Protein AF-A0A0D0JQL2-F1 (afdb_monomer_lite)

pLDDT: mean 96.27, std 5.45, range [63.62, 98.75]

Radius of gyration: 12.65 Å; chains: 1; bounding box: 22×33×28 Å

Sequence (67 aa):
AKAPVIGVPTITLEGDANGAPHPEPSAYAKKFSGRYEHRLVSGGIGHNLPQEAPQAFAKAVIDVARA

Organism: Variovorax paradoxus (NCBI:txid34073)

InterPro domains:
  IPR029058 Alpha/Beta hydrolase fold [G3DSA:3.40.50.1820] (1-66)
  IPR029058 Alpha/Beta hydrolase fold [SSF53474] (5-63)

Foldseek 3Di:
DDDAAAAAQDEAEDEPQAPDDDDDPVVCVVSHPHHYYYDYDYDNDYDCCCPRPVVVVVVRVVVSVVD

Structure (mmCIF, N/CA/C/O backbone):
data_AF-A0A0D0JQL2-F1
#
_entry.id   AF-A0A0D0JQL2-F1
#
loop_
_atom_site.group_PDB
_atom_site.id
_atom_site.type_symbol
_atom_site.label_atom_id
_atom_site.label_alt_id
_atom_site.label_comp_id
_atom_site.label_asym_id
_atom_site.label_entity_id
_atom_site.label_seq_id
_atom_site.pdbx_PDB_ins_code
_atom_site.Cartn_x
_atom_site.Cartn_y
_atom_site.Cartn_z
_atom_site.occupancy
_atom_site.B_iso_or_equiv
_atom_site.auth_seq_id
_atom_site.auth_comp_id
_atom_site.auth_asym_id
_atom_site.auth_atom_id
_atom_site.pdbx_PDB_model_num
ATOM 1 N N . ALA A 1 1 ? -1.904 -22.357 11.079 1.00 63.62 1 ALA A N 1
ATOM 2 C CA . ALA A 1 1 ? -2.017 -21.293 12.101 1.00 63.62 1 ALA A CA 1
ATOM 3 C C . ALA A 1 1 ? -2.882 -20.159 11.553 1.00 63.62 1 ALA A C 1
ATOM 5 O O . ALA A 1 1 ? -2.848 -19.944 10.346 1.00 63.62 1 ALA A O 1
ATOM 6 N N . LYS A 1 2 ? -3.663 -19.455 12.386 1.00 78.31 2 LYS A N 1
ATOM 7 C CA . LYS A 1 2 ? -4.345 -18.214 11.976 1.00 78.31 2 LYS A CA 1
ATOM 8 C C . LYS A 1 2 ? -3.418 -17.040 12.291 1.00 78.31 2 LYS A C 1
ATOM 10 O O . LYS A 1 2 ? -2.983 -16.918 13.431 1.00 78.31 2 LYS A O 1
ATOM 15 N N . ALA A 1 3 ? -3.094 -16.225 11.291 1.00 81.62 3 ALA A N 1
ATOM 16 C CA . ALA A 1 3 ? -2.399 -14.966 11.538 1.00 81.62 3 ALA A CA 1
ATOM 17 C C . ALA A 1 3 ? -3.346 -14.003 12.282 1.00 81.62 3 ALA A C 1
ATOM 19 O O . ALA A 1 3 ? -4.552 -14.034 12.010 1.00 81.62 3 ALA A O 1
ATOM 20 N N . PRO A 1 4 ? -2.841 -13.177 13.215 1.00 89.94 4 PRO A N 1
ATOM 21 C CA . PRO A 1 4 ? -3.648 -12.129 13.824 1.00 89.94 4 PRO A CA 1
ATOM 22 C C . PRO A 1 4 ? -4.131 -11.140 12.755 1.00 89.94 4 PRO A C 1
ATOM 24 O O . PRO A 1 4 ? -3.442 -10.895 11.763 1.00 89.94 4 PRO A O 1
ATOM 27 N N . VAL A 1 5 ? -5.327 -10.588 12.961 1.00 95.19 5 VAL A N 1
ATOM 28 C CA . VAL A 1 5 ? -5.874 -9.515 12.119 1.00 95.19 5 VAL A CA 1
ATOM 29 C C . VAL A 1 5 ? -5.35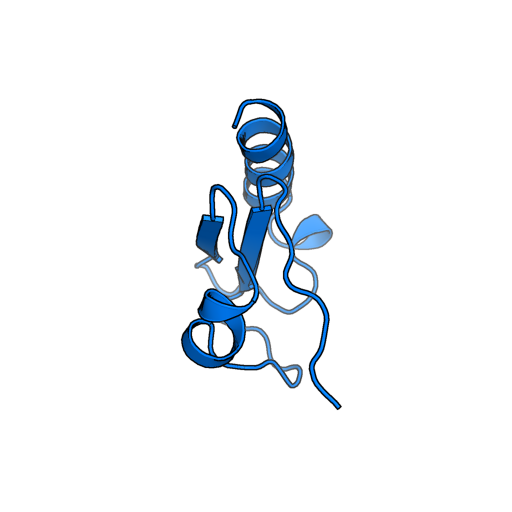8 -8.156 12.590 1.00 95.19 5 VAL A C 1
ATOM 31 O O . VAL A 1 5 ? -5.091 -7.961 13.776 1.00 95.19 5 VAL A O 1
ATOM 34 N N . ILE A 1 6 ? -5.217 -7.215 11.660 1.00 97.00 6 ILE A N 1
ATOM 35 C CA .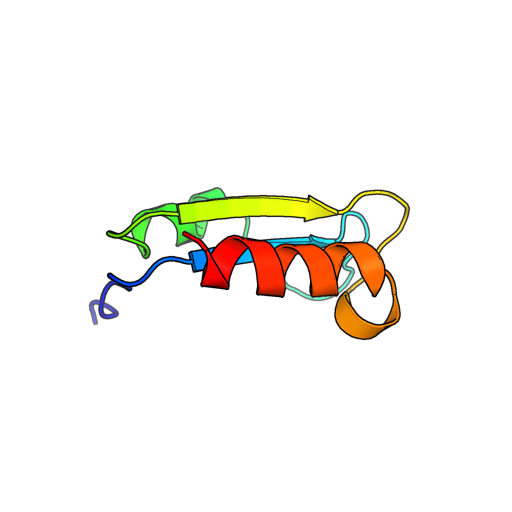 ILE A 1 6 ? -4.736 -5.855 11.915 1.00 97.00 6 ILE A CA 1
ATOM 36 C C . ILE A 1 6 ? -5.948 -4.938 12.110 1.00 97.00 6 ILE A C 1
ATOM 38 O O . ILE A 1 6 ? -6.728 -4.722 11.183 1.00 97.00 6 ILE A O 1
ATOM 42 N N . GLY A 1 7 ? -6.116 -4.417 13.328 1.00 97.19 7 GLY A N 1
ATOM 43 C CA . GLY A 1 7 ? -7.263 -3.578 13.704 1.00 97.19 7 GLY A CA 1
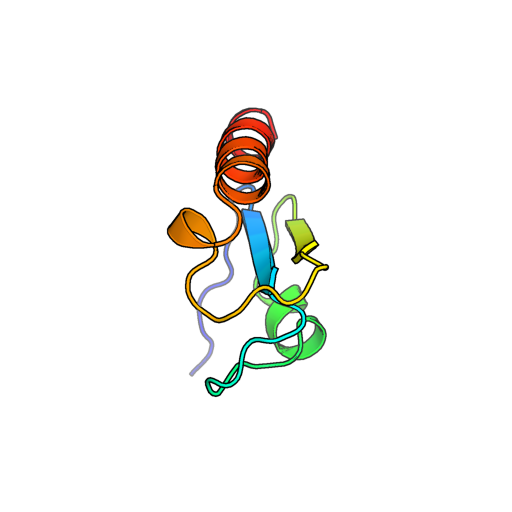ATOM 44 C C . GLY A 1 7 ? -7.052 -2.066 13.569 1.00 97.19 7 GLY A C 1
ATOM 45 O O . GLY A 1 7 ? -8.013 -1.314 13.686 1.00 97.19 7 GLY A O 1
ATOM 46 N N . VAL A 1 8 ? -5.819 -1.613 13.336 1.00 97.88 8 VAL A N 1
ATOM 47 C CA . VAL A 1 8 ? -5.486 -0.186 13.184 1.00 97.88 8 VAL A CA 1
ATOM 48 C C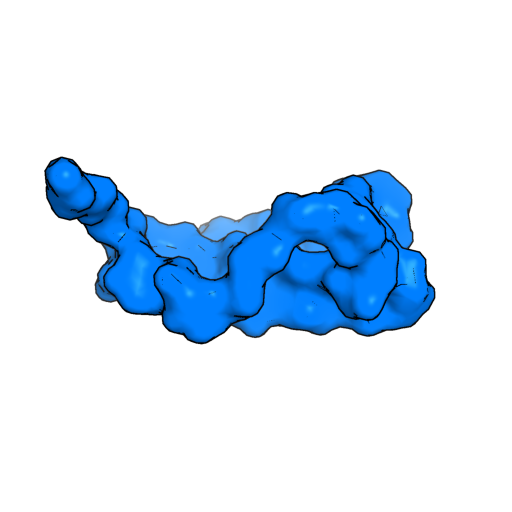 . VAL A 1 8 ? -5.725 0.297 11.745 1.00 97.88 8 VAL A C 1
ATOM 50 O O . VAL A 1 8 ? -5.701 -0.534 10.828 1.00 97.88 8 VAL A O 1
ATOM 53 N N . PRO A 1 9 ? -5.932 1.611 11.512 1.00 98.38 9 PRO A N 1
ATOM 54 C CA . PRO A 1 9 ? -6.014 2.161 10.164 1.00 98.38 9 PRO A CA 1
ATOM 55 C C . PRO A 1 9 ? -4.822 1.736 9.307 1.00 98.38 9 PRO A C 1
ATOM 57 O O . PRO A 1 9 ? -3.675 1.834 9.741 1.00 98.38 9 PRO A O 1
ATOM 60 N N . THR A 1 10 ? -5.091 1.228 8.106 1.00 98.56 10 THR A N 1
ATOM 61 C CA . THR A 1 10 ? -4.046 0.700 7.226 1.00 98.56 10 THR A CA 1
ATOM 62 C C . THR A 1 10 ? -4.289 1.072 5.771 1.00 98.56 10 THR A C 1
ATOM 64 O O . THR A 1 10 ? -5.392 0.913 5.253 1.00 98.56 10 THR A O 1
ATOM 67 N N . ILE A 1 11 ? -3.222 1.495 5.094 1.00 98.75 11 ILE A N 1
ATOM 68 C CA . ILE A 1 11 ? -3.174 1.638 3.641 1.00 98.75 11 ILE A CA 1
ATOM 69 C C . ILE A 1 11 ? -2.122 0.663 3.116 1.00 98.75 11 ILE A 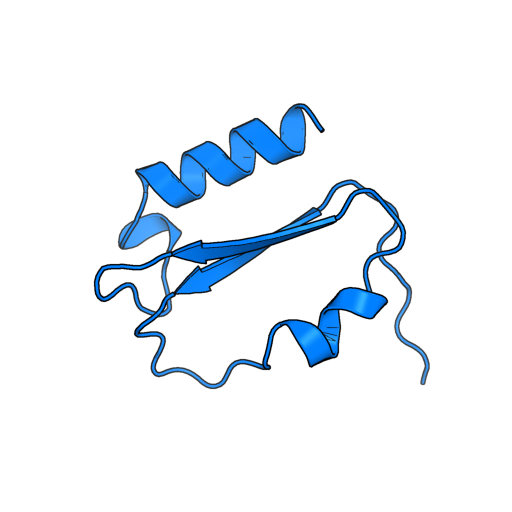C 1
ATOM 71 O O . ILE A 1 11 ? -0.973 0.696 3.550 1.00 98.75 11 ILE A O 1
ATOM 75 N N . THR A 1 12 ? -2.514 -0.203 2.185 1.00 98.56 12 THR A N 1
ATOM 76 C CA . THR A 1 12 ? -1.568 -1.014 1.398 1.00 98.56 12 THR A CA 1
ATOM 77 C C . THR A 1 12 ? -1.308 -0.334 0.063 1.00 98.56 12 THR A C 1
ATOM 79 O O . THR A 1 12 ? -2.240 0.203 -0.536 1.00 98.56 12 THR A O 1
ATOM 82 N N . LEU A 1 13 ? -0.056 -0.351 -0.390 1.00 98.50 13 LEU A N 1
ATOM 83 C CA . LEU A 1 13 ? 0.361 0.217 -1.668 1.00 98.50 13 LEU A CA 1
ATOM 84 C C . LEU A 1 13 ? 1.008 -0.873 -2.523 1.00 98.50 13 LEU A C 1
ATOM 86 O O . LEU A 1 13 ? 1.774 -1.670 -1.987 1.00 98.50 13 LEU A O 1
ATOM 90 N N . GLU A 1 14 ? 0.729 -0.874 -3.822 1.00 98.56 14 GLU A N 1
ATOM 91 C CA . GLU A 1 14 ? 1.387 -1.738 -4.810 1.00 98.56 14 GLU A CA 1
ATOM 92 C C . GLU A 1 14 ? 1.732 -0.929 -6.067 1.00 98.56 14 GLU A C 1
ATOM 94 O O . GLU A 1 14 ? 1.018 0.021 -6.399 1.00 98.56 14 GLU A O 1
ATOM 99 N N . GLY A 1 15 ? 2.832 -1.274 -6.735 1.00 98.38 15 GLY A N 1
ATOM 100 C CA . GLY A 1 15 ? 3.244 -0.673 -8.005 1.00 98.38 15 GLY A CA 1
ATOM 101 C C . GLY A 1 15 ? 2.725 -1.472 -9.203 1.00 98.38 15 GLY A C 1
ATOM 102 O O . GLY A 1 15 ? 2.734 -2.700 -9.184 1.00 98.38 15 GLY A O 1
ATOM 103 N N . ASP A 1 16 ? 2.287 -0.795 -10.266 1.00 97.62 16 ASP A N 1
ATOM 104 C CA . ASP A 1 16 ? 1.760 -1.442 -11.480 1.00 97.62 16 ASP A CA 1
ATOM 105 C C . ASP A 1 16 ? 2.807 -2.202 -12.316 1.00 97.62 16 ASP A C 1
ATOM 107 O O . ASP A 1 16 ? 2.443 -2.978 -13.200 1.00 97.62 16 ASP A O 1
ATOM 111 N N . ALA A 1 17 ? 4.096 -2.007 -12.029 1.00 98.19 17 ALA A N 1
ATOM 112 C CA . ALA A 1 17 ? 5.220 -2.665 -12.689 1.00 98.19 17 ALA A CA 1
ATOM 113 C C . ALA A 1 17 ? 6.154 -3.386 -11.696 1.00 98.19 17 ALA A C 1
ATOM 115 O O . ALA A 1 17 ? 7.336 -3.599 -11.984 1.00 98.19 17 ALA A O 1
ATOM 116 N N . ASN A 1 18 ? 5.651 -3.777 -10.518 1.00 98.12 18 ASN A N 1
ATOM 117 C CA . ASN A 1 18 ? 6.429 -4.536 -9.541 1.00 98.12 18 ASN A CA 1
ATOM 118 C C . ASN A 1 18 ? 6.763 -5.949 -10.065 1.00 98.12 18 ASN A C 1
ATOM 120 O O . ASN A 1 18 ? 5.938 -6.857 -10.052 1.00 98.12 18 ASN A O 1
ATOM 124 N N . GLY A 1 19 ? 8.009 -6.147 -10.506 1.00 96.81 19 GLY A N 1
ATOM 125 C CA . GLY A 1 19 ? 8.501 -7.439 -10.999 1.00 96.81 19 GLY A CA 1
ATOM 126 C C . GLY A 1 19 ? 8.852 -8.465 -9.911 1.00 96.81 19 GLY A C 1
ATOM 127 O O . GLY A 1 19 ? 9.178 -9.606 -10.239 1.00 96.81 19 GLY A O 1
ATOM 128 N N . ALA A 1 20 ? 8.826 -8.088 -8.628 1.00 97.62 20 ALA A N 1
ATOM 129 C CA . ALA A 1 20 ? 9.078 -9.014 -7.526 1.00 97.62 20 ALA A CA 1
ATOM 130 C C . ALA A 1 20 ? 7.812 -9.819 -7.179 1.00 97.62 20 ALA A C 1
ATOM 132 O O . ALA A 1 20 ? 6.704 -9.337 -7.404 1.00 97.62 20 ALA A O 1
ATOM 133 N N . PRO A 1 21 ? 7.925 -11.020 -6.582 1.00 97.06 21 PRO A N 1
ATOM 134 C CA . PRO A 1 21 ? 6.757 -11.775 -6.138 1.00 97.06 21 PRO A CA 1
ATOM 135 C C . PRO A 1 21 ? 5.928 -10.993 -5.111 1.00 97.06 21 PRO A C 1
ATOM 137 O O . PRO A 1 21 ? 6.431 -10.621 -4.051 1.00 97.06 21 PRO A O 1
ATOM 140 N N . HIS A 1 22 ? 4.646 -10.792 -5.402 1.00 96.62 22 HIS A N 1
ATOM 141 C CA . HIS A 1 22 ? 3.696 -10.129 -4.515 1.00 96.62 22 HIS A CA 1
ATOM 142 C C . HIS A 1 22 ? 2.294 -10.750 -4.676 1.00 96.62 22 HIS A C 1
ATOM 144 O O . HIS A 1 22 ? 1.953 -11.239 -5.754 1.00 96.62 22 HIS A O 1
ATOM 150 N N . PRO A 1 23 ? 1.492 -10.833 -3.600 1.00 95.94 23 PRO A N 1
ATOM 151 C CA . PRO A 1 23 ? 0.134 -11.360 -3.672 1.00 95.94 23 PRO A CA 1
ATOM 152 C C . PRO A 1 23 ? -0.853 -10.326 -4.224 1.00 95.94 23 PRO A C 1
ATOM 154 O O . PRO A 1 23 ? -0.747 -9.138 -3.930 1.00 95.94 23 PRO A O 1
ATOM 157 N N . GLU A 1 24 ? -1.896 -10.806 -4.900 1.00 96.19 24 GLU A N 1
ATOM 158 C CA . GLU A 1 24 ? -3.041 -9.974 -5.282 1.00 96.19 24 GLU A CA 1
ATOM 159 C C . GLU A 1 24 ? -3.707 -9.323 -4.053 1.00 96.19 24 GLU A C 1
ATOM 161 O O . GLU A 1 24 ? -3.877 -9.995 -3.024 1.00 96.19 24 GLU A O 1
ATOM 166 N N . PRO A 1 25 ? -4.183 -8.065 -4.143 1.00 95.69 25 PRO A N 1
ATOM 167 C CA . PRO A 1 25 ? -4.757 -7.349 -3.000 1.00 95.69 25 PRO A CA 1
ATOM 168 C C . PRO A 1 25 ? -5.916 -8.070 -2.307 1.00 95.69 25 PRO A C 1
ATOM 170 O O . PRO A 1 25 ? -6.041 -8.084 -1.076 1.00 95.69 25 PRO A O 1
ATOM 173 N N . SER A 1 26 ? -6.748 -8.752 -3.094 1.00 95.44 26 SER A N 1
ATOM 174 C CA . SER A 1 26 ? -7.887 -9.527 -2.596 1.00 95.44 26 SER A CA 1
ATOM 175 C C . SER A 1 26 ? -7.477 -10.683 -1.670 1.00 95.44 26 SER A C 1
ATOM 177 O O . SER A 1 26 ? -8.244 -11.054 -0.776 1.00 95.44 26 SER A O 1
ATOM 179 N N . ALA A 1 27 ? -6.258 -11.214 -1.818 1.00 96.25 27 ALA A N 1
ATOM 180 C CA . ALA A 1 27 ? -5.749 -12.322 -1.013 1.00 96.25 27 ALA A CA 1
ATOM 181 C C . ALA A 1 27 ? -5.433 -11.914 0.436 1.00 96.25 27 ALA A C 1
ATOM 183 O O . ALA A 1 27 ? -5.394 -12.768 1.329 1.00 96.25 27 ALA A O 1
ATOM 184 N N . TYR A 1 28 ? -5.211 -10.622 0.699 1.00 94.88 28 TYR A N 1
ATOM 185 C CA . TYR A 1 28 ? -4.878 -10.120 2.032 1.00 94.88 28 TYR A CA 1
ATOM 186 C C . TYR A 1 28 ? -5.861 -9.097 2.597 1.00 94.88 28 TYR A C 1
ATOM 188 O O . TYR A 1 28 ? -5.791 -8.839 3.795 1.00 94.88 28 TYR A O 1
ATOM 196 N N . ALA A 1 29 ? -6.805 -8.572 1.812 1.00 95.69 29 ALA A N 1
ATOM 197 C CA . ALA A 1 29 ? -7.770 -7.570 2.276 1.00 95.69 29 ALA A CA 1
ATOM 198 C C . ALA A 1 29 ? -8.497 -7.978 3.577 1.00 95.69 29 ALA A C 1
ATOM 200 O O . ALA A 1 29 ? -8.635 -7.180 4.498 1.00 95.69 29 ALA A O 1
ATOM 201 N N . LYS A 1 30 ? -8.873 -9.259 3.714 1.00 95.00 30 LYS A N 1
ATOM 202 C CA . LYS A 1 30 ? -9.552 -9.793 4.916 1.00 95.00 30 LYS A CA 1
ATOM 203 C C . LYS A 1 30 ? -8.674 -9.859 6.174 1.00 95.00 30 LYS A C 1
ATOM 205 O O . LYS A 1 30 ? -9.167 -10.233 7.235 1.00 95.00 30 LYS A O 1
ATOM 210 N N . LYS A 1 31 ? -7.379 -9.548 6.073 1.00 95.94 31 LYS A N 1
ATOM 211 C CA . LYS A 1 31 ? -6.459 -9.492 7.219 1.00 95.94 31 LYS A CA 1
ATOM 212 C C . LYS A 1 31 ? -6.553 -8.161 7.972 1.00 95.94 31 LYS A C 1
ATOM 214 O O . LYS A 1 31 ? -6.022 -8.076 9.075 1.00 95.94 31 LYS A O 1
ATOM 219 N N . PHE A 1 32 ? -7.233 -7.159 7.413 1.00 97.19 32 PHE A N 1
ATOM 220 C CA . PHE A 1 32 ? -7.445 -5.849 8.026 1.00 97.19 32 PHE A CA 1
ATOM 221 C C . PHE A 1 32 ? -8.895 -5.739 8.506 1.00 97.19 32 PHE A C 1
ATOM 223 O O . PHE A 1 32 ? -9.824 -5.857 7.712 1.00 97.19 32 PHE A O 1
ATOM 230 N N . SER A 1 33 ? -9.090 -5.558 9.813 1.00 96.38 33 SER A N 1
ATOM 231 C CA . SER A 1 33 ? -10.416 -5.424 10.436 1.00 96.38 33 SER A CA 1
ATOM 232 C C . SER A 1 33 ? -10.766 -3.983 10.821 1.00 96.38 33 SER A C 1
ATOM 234 O O . SER A 1 33 ? -11.910 -3.718 11.178 1.00 96.38 33 SER A O 1
ATOM 236 N N . GLY A 1 34 ? -9.790 -3.069 10.784 1.00 95.88 34 GLY A N 1
ATOM 237 C CA . GLY A 1 34 ? -9.995 -1.626 10.941 1.00 95.88 34 GLY A CA 1
ATOM 238 C C . GLY A 1 34 ? -10.289 -0.917 9.615 1.00 95.88 34 GLY A C 1
ATOM 239 O O . GLY A 1 34 ? -10.554 -1.554 8.595 1.00 95.88 34 GLY A O 1
ATOM 240 N N . ARG A 1 35 ? -10.204 0.421 9.613 1.00 97.00 35 ARG A N 1
ATOM 241 C CA . ARG A 1 35 ? -10.274 1.215 8.377 1.00 97.00 35 ARG A CA 1
ATOM 242 C C . ARG A 1 35 ? -9.147 0.787 7.435 1.00 97.00 35 ARG A C 1
ATOM 244 O O . ARG A 1 35 ? -7.975 0.866 7.796 1.00 97.00 35 ARG A O 1
ATOM 251 N N . TYR A 1 36 ? -9.510 0.342 6.240 1.00 98.06 36 TYR A N 1
ATOM 252 C CA . TYR A 1 36 ? -8.579 -0.240 5.284 1.00 98.06 36 TYR A CA 1
ATOM 253 C C . TYR A 1 36 ? -8.753 0.374 3.899 1.00 98.06 36 TYR A C 1
ATOM 255 O O . TYR A 1 36 ? -9.874 0.549 3.423 1.00 98.06 36 TYR A O 1
ATOM 263 N N . GLU A 1 37 ? -7.631 0.669 3.254 1.00 98.38 37 GLU A N 1
ATOM 264 C CA . GLU A 1 37 ? -7.565 1.100 1.865 1.00 98.38 37 GLU A CA 1
ATOM 265 C C . GLU A 1 37 ? -6.441 0.343 1.143 1.00 98.38 37 GLU A C 1
ATOM 267 O O . GLU A 1 37 ? -5.371 0.070 1.698 1.00 98.38 37 GLU A O 1
ATOM 272 N N . HIS A 1 38 ? -6.668 0.020 -0.123 1.00 98.44 38 HIS A N 1
ATOM 273 C CA . HIS A 1 38 ? -5.626 -0.437 -1.030 1.00 98.44 38 HIS A CA 1
ATOM 274 C C . HIS A 1 38 ? -5.461 0.585 -2.152 1.00 98.44 38 HIS A C 1
ATOM 276 O O . HIS A 1 38 ? -6.462 1.047 -2.700 1.00 98.44 38 HIS A O 1
ATOM 282 N N . ARG A 1 39 ? -4.217 0.919 -2.508 1.00 98.50 39 ARG A N 1
ATOM 283 C CA . ARG A 1 39 ? -3.911 1.791 -3.645 1.00 98.50 39 ARG A CA 1
ATOM 284 C C . ARG A 1 39 ? -2.912 1.119 -4.573 1.00 98.50 39 ARG A C 1
ATOM 286 O O . ARG A 1 39 ? -1.809 0.772 -4.156 1.00 98.50 39 ARG A O 1
ATOM 293 N N . LEU A 1 40 ? -3.289 1.034 -5.840 1.00 98.38 40 LEU A N 1
ATOM 294 C CA . LEU A 1 40 ? -2.373 0.731 -6.928 1.00 98.38 40 LEU A CA 1
ATOM 295 C C . LEU A 1 40 ? -1.777 2.047 -7.438 1.00 98.38 40 LEU A C 1
ATOM 297 O O . LEU A 1 40 ? -2.518 2.971 -7.782 1.00 98.38 40 LEU A O 1
ATOM 301 N N . VAL A 1 41 ? -0.452 2.149 -7.466 1.00 98.44 41 VAL A N 1
ATOM 302 C CA . VAL A 1 41 ? 0.271 3.311 -7.984 1.00 98.44 41 VAL A CA 1
ATOM 303 C C . VAL A 1 41 ? 0.696 3.006 -9.414 1.00 98.44 41 VAL A C 1
ATOM 305 O O . VAL A 1 41 ? 1.538 2.144 -9.649 1.00 98.44 41 VAL A O 1
ATOM 308 N N . SER A 1 42 ? 0.080 3.709 -10.362 1.00 97.50 42 SER A N 1
ATOM 309 C CA . SER A 1 42 ? 0.361 3.554 -11.787 1.00 97.50 42 SER A CA 1
ATOM 310 C C . SER A 1 42 ? 1.520 4.430 -12.258 1.00 97.50 42 SER A C 1
ATOM 312 O O . SER A 1 42 ? 1.805 5.462 -11.648 1.00 97.50 42 SER A O 1
ATOM 314 N N . GLY A 1 43 ? 2.086 4.101 -13.416 1.00 96.81 43 GLY A N 1
ATOM 315 C CA . GLY A 1 43 ? 3.108 4.909 -14.087 1.00 96.81 43 GLY A CA 1
ATOM 316 C C . GLY A 1 43 ? 4.430 4.180 -14.295 1.00 96.81 43 GLY A C 1
ATOM 317 O O . GLY A 1 43 ? 5.446 4.840 -14.503 1.00 96.81 43 GLY A O 1
ATOM 318 N N . GLY A 1 44 ? 4.425 2.846 -14.239 1.00 97.81 44 GLY A N 1
ATOM 319 C CA . GLY A 1 44 ? 5.637 2.040 -14.327 1.00 97.81 44 GLY A CA 1
ATOM 320 C C . GLY A 1 44 ? 6.376 1.956 -12.994 1.00 97.81 44 GLY A C 1
ATOM 321 O O . GLY A 1 44 ? 7.604 1.928 -12.987 1.00 97.81 44 GLY A O 1
ATOM 322 N N . ILE A 1 45 ? 5.643 1.957 -11.877 1.00 98.62 45 ILE A N 1
ATOM 323 C CA . ILE A 1 45 ? 6.224 1.931 -10.534 1.00 98.62 45 ILE A CA 1
ATOM 324 C C . ILE A 1 45 ? 6.500 0.490 -10.126 1.00 98.62 45 ILE A C 1
ATOM 326 O O . ILE A 1 45 ? 5.616 -0.367 -10.165 1.00 98.62 45 ILE A O 1
ATOM 330 N N . GLY A 1 46 ? 7.742 0.236 -9.738 1.00 98.06 46 GLY A N 1
ATOM 331 C CA . GLY A 1 46 ? 8.233 -1.063 -9.333 1.00 98.06 46 GLY A CA 1
ATOM 332 C C . GLY A 1 46 ? 8.087 -1.332 -7.840 1.00 98.06 46 GLY A C 1
ATOM 333 O O . GLY A 1 46 ? 7.126 -0.946 -7.175 1.00 98.06 46 GLY A O 1
ATOM 334 N N . HIS A 1 47 ? 9.067 -2.060 -7.315 1.00 98.44 47 HIS A N 1
ATOM 335 C CA . HIS A 1 47 ? 9.029 -2.616 -5.968 1.00 98.44 47 HIS A CA 1
ATOM 336 C C . HIS A 1 47 ? 9.281 -1.574 -4.865 1.00 98.44 47 HIS A C 1
ATOM 338 O O . HIS A 1 47 ? 8.869 -1.770 -3.722 1.00 98.44 47 HIS A O 1
ATOM 344 N N . ASN A 1 48 ? 9.968 -0.468 -5.170 1.00 98.44 48 ASN A N 1
ATOM 345 C CA . ASN A 1 48 ? 10.435 0.488 -4.170 1.00 98.44 48 ASN A CA 1
ATOM 346 C C . ASN A 1 48 ? 9.673 1.818 -4.253 1.00 98.44 48 ASN A C 1
ATOM 348 O O . ASN A 1 48 ? 10.239 2.868 -4.565 1.00 98.44 48 ASN A O 1
ATOM 352 N N . LEU A 1 49 ? 8.379 1.787 -3.920 1.00 98.38 49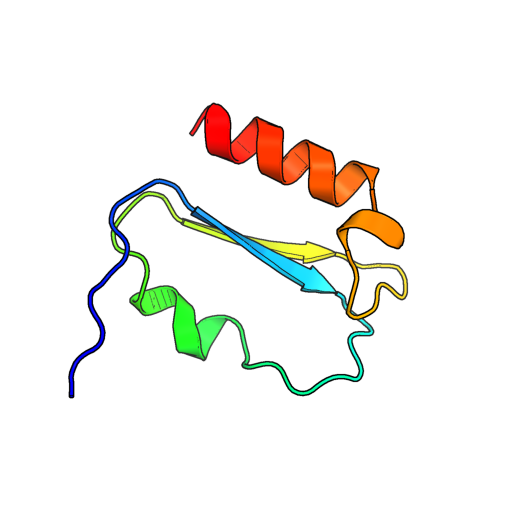 LEU A N 1
ATOM 353 C CA . LEU A 1 49 ? 7.494 2.959 -3.960 1.00 98.38 49 LEU A CA 1
ATOM 354 C C . LEU A 1 49 ? 8.035 4.211 -3.236 1.00 98.38 49 LEU A C 1
ATOM 356 O O . LEU A 1 49 ? 7.863 5.298 -3.786 1.00 98.38 49 LEU A O 1
ATOM 360 N N . PRO A 1 50 ? 8.691 4.129 -2.055 1.00 98.50 50 PRO A N 1
ATOM 361 C CA . PRO A 1 50 ? 9.288 5.308 -1.424 1.00 98.50 50 PRO A CA 1
ATOM 362 C C . PRO A 1 50 ? 10.289 6.052 -2.316 1.00 98.50 50 PRO A C 1
ATOM 364 O O . PRO A 1 50 ? 10.393 7.272 -2.225 1.00 98.50 50 PRO A O 1
ATOM 367 N N . GLN A 1 51 ? 11.026 5.326 -3.161 1.00 98.62 51 GLN A N 1
ATOM 368 C CA . GLN A 1 51 ? 12.034 5.885 -4.060 1.00 98.62 51 GLN A CA 1
ATOM 369 C C . GLN A 1 51 ? 11.461 6.216 -5.442 1.00 98.62 51 GLN A C 1
ATOM 371 O O . GLN A 1 51 ? 11.818 7.237 -6.023 1.00 98.62 51 GLN A O 1
ATOM 376 N N . GLU A 1 52 ? 10.590 5.360 -5.970 1.00 98.44 52 GLU A N 1
ATOM 377 C CA . GLU A 1 52 ? 10.074 5.449 -7.341 1.00 98.44 52 GLU A CA 1
ATOM 378 C C . GLU A 1 52 ? 8.862 6.387 -7.461 1.00 98.44 52 GLU A C 1
ATOM 380 O O . GLU A 1 52 ? 8.705 7.075 -8.466 1.00 98.44 52 GLU A O 1
ATOM 385 N N . ALA A 1 53 ? 8.031 6.469 -6.417 1.00 98.56 53 ALA A N 1
ATOM 386 C CA . ALA A 1 53 ? 6.855 7.337 -6.351 1.00 98.56 53 ALA A CA 1
ATOM 387 C C . ALA A 1 53 ? 6.771 8.071 -4.993 1.00 98.56 53 ALA A C 1
ATOM 389 O O . ALA A 1 53 ? 5.788 7.914 -4.254 1.00 98.56 53 ALA A O 1
ATOM 390 N N . PRO A 1 54 ? 7.775 8.901 -4.640 1.00 98.56 54 PRO A N 1
ATOM 391 C CA . PRO A 1 54 ? 7.908 9.477 -3.301 1.00 98.56 54 PRO A CA 1
ATOM 392 C C . PRO A 1 54 ? 6.693 10.313 -2.877 1.00 98.56 54 PRO A C 1
ATOM 394 O O . PRO A 1 54 ? 6.312 10.305 -1.708 1.00 98.56 54 PRO A O 1
ATOM 397 N N . GLN A 1 55 ? 6.032 10.998 -3.815 1.00 98.56 55 GLN A N 1
ATOM 398 C CA . GLN A 1 55 ? 4.826 11.779 -3.532 1.00 98.56 55 GLN A CA 1
ATOM 399 C C . GLN A 1 55 ? 3.634 10.880 -3.183 1.00 98.56 55 GLN A C 1
ATOM 401 O O . GLN A 1 55 ? 2.919 11.165 -2.222 1.00 98.56 55 GLN A O 1
ATOM 406 N N . ALA A 1 56 ? 3.426 9.788 -3.927 1.00 98.50 56 ALA A N 1
ATOM 407 C CA . ALA A 1 56 ? 2.349 8.837 -3.653 1.00 98.50 56 ALA A CA 1
ATOM 408 C C . ALA A 1 56 ? 2.563 8.146 -2.299 1.00 98.50 56 ALA A C 1
ATOM 410 O O . ALA A 1 56 ? 1.630 8.041 -1.499 1.00 98.50 56 ALA A O 1
ATOM 411 N N . PHE A 1 57 ? 3.810 7.762 -2.015 1.00 98.75 57 PHE A N 1
ATOM 412 C CA . PHE A 1 57 ? 4.198 7.174 -0.740 1.00 98.75 57 PHE A CA 1
ATOM 413 C C . PHE A 1 57 ? 3.976 8.143 0.432 1.00 98.75 57 PHE A C 1
ATOM 415 O O . PHE A 1 57 ? 3.252 7.820 1.374 1.00 98.75 57 PHE A O 1
ATOM 422 N N . ALA A 1 58 ? 4.522 9.363 0.361 1.00 98.69 58 ALA A N 1
ATOM 423 C CA . ALA A 1 58 ? 4.363 10.367 1.414 1.00 98.69 58 ALA A CA 1
ATOM 424 C C . ALA A 1 58 ? 2.888 10.721 1.655 1.00 98.69 58 ALA A C 1
ATOM 426 O O . ALA A 1 58 ? 2.455 10.861 2.801 1.00 98.69 58 ALA A O 1
ATOM 427 N N . LYS A 1 59 ? 2.087 10.806 0.586 1.00 98.75 59 LYS A N 1
ATOM 428 C CA . LYS A 1 59 ? 0.648 11.037 0.708 1.00 98.75 59 LYS A CA 1
ATOM 429 C C . LYS A 1 59 ? -0.043 9.905 1.470 1.00 98.75 59 LYS A C 1
ATOM 431 O O . LYS A 1 59 ? -0.865 10.187 2.334 1.00 98.75 59 LYS A O 1
ATOM 436 N N . ALA A 1 60 ? 0.290 8.645 1.192 1.00 98.69 60 ALA A N 1
ATOM 437 C CA . ALA A 1 60 ? -0.280 7.510 1.915 1.00 98.69 60 ALA A CA 1
ATOM 438 C C . ALA A 1 60 ? 0.055 7.548 3.414 1.00 98.69 60 ALA A C 1
ATOM 440 O O . ALA A 1 60 ? -0.824 7.307 4.238 1.00 98.69 60 ALA A O 1
ATOM 441 N N . VAL A 1 61 ? 1.287 7.930 3.772 1.00 98.69 61 VAL A N 1
ATOM 442 C CA . VAL A 1 61 ? 1.699 8.109 5.176 1.00 98.69 61 VAL A CA 1
ATOM 443 C C . VAL A 1 61 ? 0.868 9.196 5.870 1.00 98.69 61 VAL A C 1
ATOM 445 O O . VAL A 1 61 ? 0.380 8.993 6.980 1.00 98.69 61 VAL A O 1
ATOM 448 N N . ILE A 1 62 ? 0.663 10.344 5.219 1.00 98.75 62 ILE A N 1
ATOM 449 C CA . ILE A 1 62 ? -0.152 11.433 5.780 1.00 98.75 62 ILE A CA 1
ATOM 450 C C . ILE A 1 62 ? -1.624 11.020 5.895 1.00 98.75 62 ILE A C 1
ATOM 452 O O . ILE A 1 62 ? -2.270 11.321 6.898 1.00 98.75 62 ILE A O 1
ATOM 456 N N . ASP A 1 63 ? -2.164 10.351 4.876 1.00 98.56 63 ASP A N 1
ATOM 457 C CA . ASP A 1 63 ? -3.570 9.954 4.840 1.00 98.56 63 ASP A CA 1
ATOM 458 C C . ASP A 1 63 ? -3.886 8.919 5.927 1.00 98.56 63 ASP A C 1
ATOM 460 O O . ASP A 1 63 ? -4.895 9.066 6.613 1.00 98.56 63 ASP A O 1
ATOM 464 N N . VAL A 1 64 ? -3.022 7.914 6.135 1.00 98.38 64 VAL A N 1
ATOM 465 C CA . VAL A 1 64 ? -3.239 6.902 7.184 1.00 98.38 64 VAL A CA 1
ATOM 466 C C . VAL A 1 64 ? -3.123 7.499 8.588 1.00 98.38 64 VAL A C 1
ATOM 468 O O . VAL A 1 64 ? -3.863 7.103 9.480 1.00 98.38 64 VAL A O 1
ATOM 471 N N . ALA A 1 65 ? -2.260 8.503 8.784 1.00 97.62 65 ALA A N 1
ATOM 472 C CA . ALA A 1 65 ? -2.124 9.203 10.064 1.00 97.62 65 ALA A CA 1
ATOM 473 C C . ALA A 1 65 ? -3.355 10.053 10.434 1.00 97.62 65 ALA A C 1
ATOM 475 O O . ALA A 1 65 ? -3.527 10.416 11.595 1.00 97.62 65 ALA A O 1
ATOM 476 N N . ARG A 1 66 ? -4.199 10.394 9.454 1.00 94.94 66 ARG A N 1
ATOM 477 C CA . ARG A 1 66 ? -5.441 11.166 9.638 1.00 94.94 66 ARG A CA 1
ATOM 478 C C . ARG A 1 66 ? -6.694 10.284 9.674 1.00 94.94 66 ARG A C 1
ATOM 480 O O . ARG A 1 66 ? -7.801 10.824 9.691 1.00 94.94 66 ARG A O 1
ATOM 487 N N . ALA A 1 67 ? -6.524 8.968 9.571 1.00 84.12 67 ALA A N 1
ATOM 488 C CA . ALA A 1 67 ? -7.597 8.024 9.291 1.00 84.12 67 ALA A CA 1
ATOM 489 C C . ALA A 1 67 ? -8.362 7.558 10.532 1.00 84.12 67 ALA A C 1
ATOM 491 O O . ALA A 1 67 ? -7.764 7.479 11.625 1.00 84.12 67 ALA A O 1
#

Secondary structure (DSSP, 8-state):
-PPPPB-S-EEEEEETT--S----HHHHGGGB-SSEEEEEE-SS--S-HHHHSHHHHHHHHHHHHT-